Protein AF-A0A941VSY7-F1 (afdb_monomer)

Mean predicted aligned error: 10.33 Å

Radius of gyration: 14.91 Å; Cα contacts (8 Å, |Δi|>4): 91; chains: 1; bounding box: 30×31×38 Å

Foldseek 3Di:
DQVVCVVVVQFQAEEEEEAPPPCVDDPPPDPDDPCVSCCVVQVVVLVVVCVVDPPVVVVVCVVVRRYHYYYVVVVPPDDQPRYHYHYDCPDPDDPPD

Solvent-accessible surface area (backbone atoms only — not comparable to full-atom values): 6033 Å² total; per-residue (Å²): 110,67,68,58,36,40,76,68,66,74,26,72,27,38,36,42,26,34,71,67,72,77,64,84,73,66,70,68,88,67,87,68,55,75,64,67,68,45,45,73,74,46,44,64,58,54,51,56,46,45,75,78,37,58,60,70,58,50,54,57,30,40,76,68,62,32,37,42,81,49,48,46,78,77,50,66,94,57,88,74,73,56,49,45,75,45,74,56,77,80,76,86,69,74,82,82,125

Secondary structure (DSSP, 8-state):
-HHHHHHTTS-SEEEEE------SS------S-HHHHHHHHHHHHHHHHHHHS-HHHHHHHHHTTSEEE--GGGGTT---TTEEEEE----------

Nearest PDB structures (foldseek):
  3b85-assembly1_B  TM=8.317E-01  e=5.876E-09  Corynebacterium glutamicum ATCC 13032
  3b85-assembly1_A  TM=8.124E-01  e=2.229E-08  Corynebacterium glutamicum ATCC 13032

pLDDT: mean 70.79, std 13.17, range [41.88, 87.38]

Sequence (97 aa):
MAVAAFSKGQVSRIILTRPAVEAGETLGFLPGDLAEKVDPYLRPLYDALHDMMRFEKVSALMEKGAIEVAPIAFMRGRTLNDSFIILDEGRTRPPSR

Structure (mmCIF, N/CA/C/O backbone):
data_AF-A0A941VSY7-F1
#
_entry.id   AF-A0A941VSY7-F1
#
loop_
_atom_s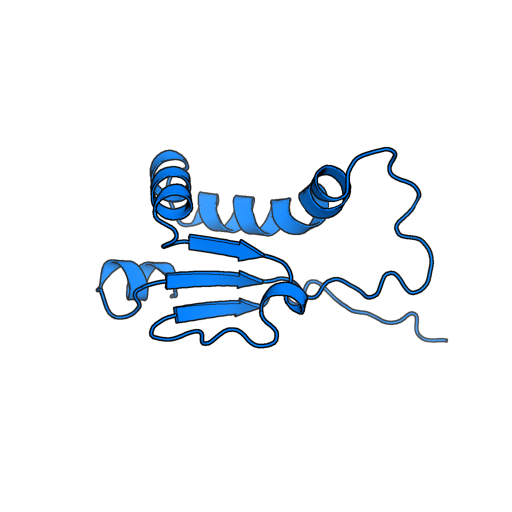ite.group_PDB
_atom_site.id
_atom_site.type_symbol
_atom_site.label_atom_id
_atom_site.label_alt_id
_atom_site.label_comp_id
_atom_site.label_asym_id
_atom_site.label_entity_id
_atom_site.label_seq_id
_atom_site.pdbx_PDB_ins_code
_atom_site.Cartn_x
_atom_site.Cartn_y
_atom_site.Cartn_z
_atom_site.occupancy
_atom_site.B_iso_or_equiv
_atom_site.auth_seq_id
_atom_site.auth_comp_id
_atom_site.auth_asym_id
_atom_site.auth_atom_id
_atom_site.pdbx_PDB_model_num
ATOM 1 N N . MET A 1 1 ? -11.848 -8.951 0.687 1.00 61.47 1 MET A N 1
ATOM 2 C CA . MET A 1 1 ? -11.515 -9.453 2.044 1.00 61.47 1 MET A CA 1
ATOM 3 C C . MET A 1 1 ? -10.603 -8.503 2.826 1.00 61.47 1 MET A C 1
ATOM 5 O O . MET A 1 1 ? -10.969 -8.168 3.943 1.00 61.47 1 MET A O 1
ATOM 9 N N . ALA A 1 2 ? -9.502 -7.996 2.259 1.00 66.62 2 ALA A N 1
ATOM 10 C CA . ALA A 1 2 ? -8.578 -7.073 2.944 1.00 66.62 2 ALA A CA 1
ATOM 11 C C . ALA A 1 2 ? -9.236 -5.785 3.488 1.00 66.62 2 ALA A C 1
ATOM 13 O O . ALA A 1 2 ? -9.122 -5.471 4.669 1.00 66.62 2 ALA A O 1
ATOM 14 N N . VAL A 1 3 ? -10.013 -5.086 2.654 1.00 68.12 3 VAL A N 1
ATOM 15 C CA . VAL A 1 3 ? -10.734 -3.857 3.044 1.00 68.12 3 VAL A CA 1
ATOM 16 C C . VAL A 1 3 ? -11.737 -4.109 4.175 1.00 68.12 3 VAL A C 1
ATOM 18 O O . VAL A 1 3 ? -11.913 -3.272 5.057 1.00 68.12 3 VAL A O 1
ATOM 21 N N . ALA A 1 4 ? -12.375 -5.282 4.189 1.00 71.50 4 ALA A N 1
ATOM 22 C CA . ALA A 1 4 ? -13.316 -5.652 5.241 1.00 71.50 4 ALA A CA 1
ATOM 23 C C . ALA A 1 4 ? -12.607 -5.922 6.578 1.00 71.50 4 ALA A C 1
ATOM 25 O O . ALA A 1 4 ? -13.117 -5.511 7.616 1.00 71.50 4 ALA A O 1
ATOM 26 N N . ALA A 1 5 ? -11.434 -6.566 6.561 1.00 70.44 5 ALA A N 1
ATOM 27 C CA . ALA A 1 5 ? -10.612 -6.776 7.754 1.00 70.44 5 ALA A CA 1
ATOM 28 C C . ALA A 1 5 ? -10.095 -5.443 8.323 1.00 70.44 5 ALA A C 1
ATOM 30 O O . ALA A 1 5 ? -10.180 -5.216 9.529 1.00 70.44 5 ALA A O 1
ATOM 31 N N . PHE A 1 6 ? -9.660 -4.526 7.453 1.00 72.62 6 PHE A N 1
ATOM 32 C CA . PHE A 1 6 ? -9.259 -3.171 7.842 1.00 72.62 6 PHE A CA 1
ATOM 33 C C . PHE A 1 6 ? -10.431 -2.385 8.440 1.00 72.62 6 PHE A C 1
ATOM 35 O O . PHE A 1 6 ? -10.325 -1.810 9.519 1.00 72.62 6 PHE A O 1
ATOM 42 N N . SER A 1 7 ? -11.603 -2.438 7.801 1.00 69.44 7 SER A N 1
ATOM 43 C CA . SER A 1 7 ? -12.804 -1.767 8.309 1.00 69.44 7 SER A CA 1
ATOM 44 C C . SER A 1 7 ? -13.333 -2.358 9.623 1.00 69.44 7 SER A C 1
ATOM 46 O O . SER A 1 7 ? -14.092 -1.682 10.312 1.00 69.44 7 SER A O 1
ATOM 48 N N . LYS A 1 8 ? -12.964 -3.600 9.963 1.00 76.94 8 LYS A N 1
ATOM 49 C CA . LYS A 1 8 ? -13.273 -4.262 11.242 1.00 76.94 8 LYS A CA 1
ATOM 50 C C . LYS A 1 8 ? -12.174 -4.075 12.300 1.00 76.94 8 LYS A C 1
ATOM 52 O O . LYS A 1 8 ? -12.309 -4.622 13.388 1.00 76.94 8 LYS A O 1
ATOM 57 N N . GLY A 1 9 ? -11.097 -3.347 11.986 1.00 74.75 9 GLY A N 1
ATOM 58 C CA . GLY A 1 9 ? -9.960 -3.132 12.889 1.00 74.75 9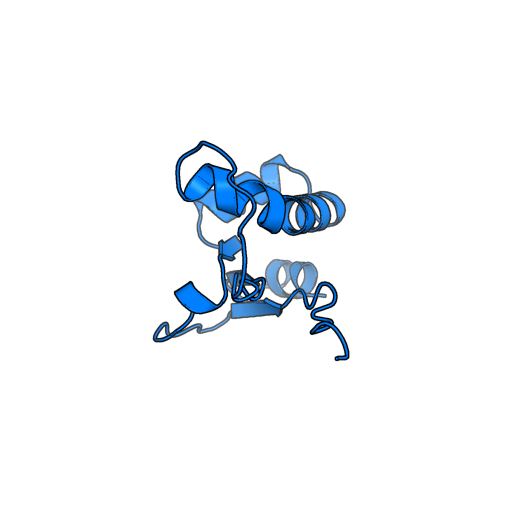 GLY A CA 1
ATOM 59 C C . GLY A 1 9 ? -9.106 -4.379 13.139 1.00 74.75 9 GLY A C 1
ATOM 60 O O . GLY A 1 9 ? -8.336 -4.407 14.088 1.00 74.75 9 GLY A O 1
ATOM 61 N N . GLN A 1 10 ? -9.248 -5.420 12.314 1.00 74.62 10 GLN A N 1
ATOM 62 C CA . GLN A 1 10 ? -8.473 -6.661 12.440 1.00 74.62 10 GLN A CA 1
ATOM 63 C C . GLN A 1 10 ? -7.058 -6.527 11.868 1.00 74.62 10 GLN A C 1
ATOM 65 O O . GLN A 1 10 ? -6.188 -7.327 12.190 1.00 74.62 10 GLN A O 1
ATOM 70 N N . VAL A 1 11 ? -6.844 -5.536 10.999 1.00 77.38 11 VAL A N 1
ATOM 71 C CA . VAL A 1 11 ? -5.540 -5.173 10.442 1.00 77.38 11 VAL A CA 1
ATOM 72 C C . VAL A 1 11 ? -5.402 -3.656 10.448 1.00 77.38 11 VAL A C 1
ATOM 74 O O . VAL A 1 11 ? -6.356 -2.935 10.153 1.00 77.38 11 VAL A O 1
ATOM 77 N N . SER A 1 12 ? -4.205 -3.187 10.774 1.00 81.44 12 SER A N 1
ATOM 78 C CA . SER A 1 12 ? -3.848 -1.773 10.915 1.00 81.44 12 SER A CA 1
ATOM 79 C C . SER A 1 12 ? -3.351 -1.169 9.602 1.00 81.44 12 SER A C 1
ATOM 81 O O . SER A 1 12 ? -3.405 0.047 9.419 1.00 81.44 12 SER A O 1
ATOM 83 N N . ARG A 1 13 ? -2.862 -2.009 8.678 1.00 84.56 13 ARG A N 1
ATOM 84 C CA . ARG A 1 13 ? -2.311 -1.578 7.388 1.00 84.56 13 ARG A CA 1
ATOM 85 C C . ARG A 1 13 ? -2.685 -2.542 6.263 1.00 84.56 13 ARG A C 1
ATOM 87 O O . ARG A 1 13 ? -2.753 -3.748 6.473 1.00 84.56 13 ARG A O 1
ATOM 94 N N . ILE A 1 14 ? -2.884 -2.023 5.060 1.00 86.50 14 ILE A N 1
ATOM 95 C CA . ILE A 1 14 ? -2.961 -2.792 3.817 1.00 86.50 14 ILE A CA 1
ATOM 96 C C . ILE A 1 14 ? -1.751 -2.407 2.971 1.00 86.50 14 ILE A C 1
ATOM 98 O O . ILE A 1 14 ? -1.498 -1.227 2.751 1.00 86.50 14 ILE A O 1
ATOM 102 N N . ILE A 1 15 ? -1.001 -3.397 2.502 1.00 86.12 15 ILE A N 1
ATOM 103 C CA . ILE A 1 15 ? 0.160 -3.193 1.639 1.00 86.12 15 ILE A CA 1
ATOM 104 C C . ILE A 1 15 ? -0.121 -3.894 0.322 1.00 86.12 15 ILE A C 1
ATOM 106 O O . ILE A 1 15 ? -0.266 -5.111 0.279 1.00 86.12 15 ILE A O 1
ATOM 110 N N . LEU A 1 16 ? -0.196 -3.130 -0.754 1.00 85.00 16 LEU A N 1
ATOM 111 C CA . LEU A 1 16 ? -0.280 -3.652 -2.106 1.00 85.00 16 LEU A CA 1
ATOM 112 C C . LEU A 1 16 ? 1.114 -3.659 -2.690 1.00 85.00 16 LEU A C 1
ATOM 114 O O . LEU A 1 16 ? 1.779 -2.626 -2.788 1.00 85.00 16 LEU A O 1
ATOM 118 N N . THR A 1 17 ? 1.557 -4.847 -3.061 1.00 81.31 17 THR A N 1
ATOM 119 C CA . THR A 1 17 ? 2.871 -5.026 -3.629 1.00 81.31 17 THR A CA 1
ATOM 120 C C . THR A 1 17 ? 2.793 -5.807 -4.917 1.00 81.31 17 THR A C 1
ATOM 122 O O . THR A 1 17 ? 2.040 -6.768 -5.064 1.00 81.31 17 THR A O 1
ATOM 125 N N . ARG A 1 18 ? 3.590 -5.364 -5.879 1.00 76.69 18 ARG A N 1
ATOM 126 C CA . ARG A 1 18 ? 3.807 -6.075 -7.124 1.00 76.69 18 ARG A CA 1
ATOM 127 C C . ARG A 1 18 ? 5.272 -6.478 -7.155 1.00 76.69 18 ARG A C 1
ATOM 129 O O . ARG A 1 18 ? 6.125 -5.647 -6.804 1.00 76.69 18 ARG A O 1
ATOM 136 N N . PRO A 1 19 ? 5.600 -7.725 -7.529 1.00 68.06 19 PRO A N 1
ATOM 137 C CA . PRO A 1 19 ? 6.975 -8.039 -7.839 1.00 68.06 19 PRO A CA 1
ATOM 138 C C . PRO A 1 19 ? 7.382 -7.110 -8.977 1.00 68.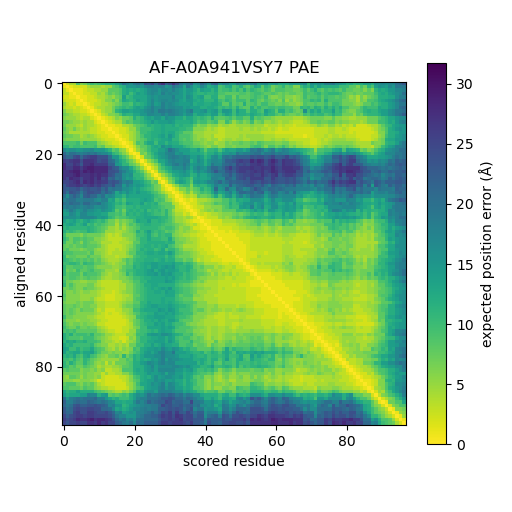06 19 PRO A C 1
ATOM 140 O O . PRO A 1 19 ? 6.739 -7.080 -10.028 1.00 68.06 19 PRO A O 1
ATOM 143 N N . ALA A 1 20 ? 8.417 -6.302 -8.745 1.00 61.09 20 ALA A N 1
ATOM 144 C CA . ALA A 1 20 ? 9.101 -5.682 -9.860 1.00 61.09 20 ALA A CA 1
ATOM 145 C C . ALA A 1 20 ? 9.582 -6.859 -10.704 1.00 61.09 20 ALA A C 1
ATOM 147 O O . ALA A 1 20 ? 10.370 -7.673 -10.223 1.00 61.09 20 ALA A O 1
ATOM 148 N N . VAL A 1 21 ? 9.027 -7.008 -11.908 1.00 56.91 21 VAL A N 1
ATOM 149 C CA . VAL A 1 21 ? 9.627 -7.887 -12.904 1.00 56.91 21 VAL A CA 1
ATOM 150 C C . VAL A 1 21 ? 11.071 -7.420 -12.960 1.00 56.91 21 VAL A C 1
ATOM 152 O O . VAL A 1 21 ? 11.309 -6.229 -13.183 1.00 56.91 21 VAL A O 1
ATOM 155 N N . GLU A 1 22 ? 12.015 -8.306 -12.635 1.00 49.72 22 GLU A N 1
ATOM 156 C CA . GLU A 1 22 ? 13.413 -8.064 -12.952 1.00 49.72 22 GLU A CA 1
ATOM 157 C C . GLU A 1 22 ? 13.385 -7.685 -14.425 1.00 49.72 22 GLU A C 1
ATOM 159 O O . GLU A 1 22 ? 13.039 -8.505 -15.277 1.00 49.72 22 GLU A O 1
ATOM 164 N N . ALA A 1 23 ? 13.604 -6.405 -14.712 1.00 47.09 23 ALA A N 1
ATOM 165 C CA . ALA A 1 23 ? 13.769 -5.902 -16.055 1.00 47.09 23 ALA A CA 1
ATOM 166 C C . ALA A 1 23 ? 15.114 -6.449 -16.538 1.00 47.09 23 ALA A C 1
ATOM 168 O O . ALA A 1 23 ? 16.084 -5.715 -16.682 1.00 47.09 23 ALA A O 1
ATOM 169 N N . GLY A 1 24 ? 15.179 -7.773 -16.689 1.00 47.34 24 GLY A N 1
ATOM 170 C CA . GLY A 1 24 ? 16.339 -8.521 -17.121 1.00 47.34 24 GLY A CA 1
ATOM 171 C C . GLY A 1 24 ? 16.704 -8.175 -18.551 1.00 47.34 24 GLY A C 1
ATOM 172 O O . GLY A 1 24 ? 17.829 -8.420 -18.939 1.00 47.34 24 GLY A O 1
ATOM 173 N N . GLU A 1 25 ? 15.813 -7.534 -19.304 1.00 46.03 25 GLU A N 1
ATOM 174 C CA . GLU A 1 25 ? 16.117 -6.959 -20.602 1.00 46.03 25 GLU A CA 1
ATOM 175 C C . GLU A 1 25 ? 15.060 -5.901 -20.914 1.00 46.03 25 GLU A C 1
ATOM 177 O O . GLU A 1 25 ? 13.922 -6.201 -21.263 1.00 46.03 25 GLU A O 1
ATOM 182 N N . THR A 1 26 ? 15.449 -4.632 -20.815 1.00 46.03 26 THR A N 1
ATOM 183 C CA . THR A 1 26 ? 14.656 -3.493 -21.296 1.00 46.03 26 THR A CA 1
ATOM 184 C C . THR A 1 26 ? 13.347 -3.277 -20.524 1.00 46.03 26 THR A C 1
ATOM 186 O O . THR A 1 26 ? 12.244 -3.545 -20.997 1.00 46.03 26 THR A O 1
ATOM 189 N N . LEU A 1 27 ? 13.450 -2.608 -19.370 1.00 50.88 27 LEU A N 1
ATOM 190 C CA . LEU A 1 27 ? 12.485 -1.549 -19.058 1.00 50.88 27 LEU A CA 1
ATOM 191 C C . LEU A 1 27 ? 12.571 -0.611 -20.270 1.00 50.88 27 LEU A C 1
ATOM 193 O O . LEU A 1 27 ? 13.501 0.191 -20.357 1.00 50.88 27 LEU A O 1
ATOM 197 N N . GLY A 1 28 ? 11.733 -0.859 -21.285 1.00 52.31 28 GLY A N 1
ATOM 198 C CA . GLY A 1 28 ? 11.718 -0.117 -22.541 1.00 52.31 28 GLY A CA 1
ATOM 199 C C . GLY A 1 28 ? 11.833 1.352 -22.196 1.00 52.31 28 GLY A C 1
ATOM 200 O O . GLY A 1 28 ? 11.092 1.798 -21.325 1.00 52.31 28 GLY A O 1
ATOM 201 N N . PHE A 1 29 ? 12.840 2.019 -22.765 1.00 50.38 29 PHE A N 1
ATOM 202 C CA . PHE A 1 29 ? 13.290 3.370 -22.439 1.00 50.38 29 PHE A CA 1
ATOM 203 C C . PHE A 1 29 ? 12.112 4.349 -22.341 1.00 50.38 29 PHE A C 1
ATOM 205 O O . PHE A 1 29 ? 11.804 5.061 -23.290 1.00 50.38 29 PHE A O 1
ATOM 212 N N . LEU A 1 30 ? 11.442 4.386 -21.192 1.00 48.50 30 LEU A N 1
ATOM 213 C CA . LEU A 1 30 ? 10.4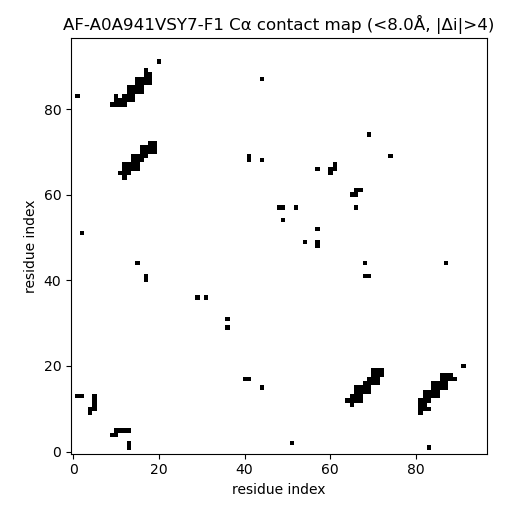92 5.427 -20.858 1.00 48.50 30 LEU A CA 1
ATOM 214 C C . LEU A 1 30 ? 11.357 6.581 -20.348 1.00 48.50 30 LEU A C 1
ATOM 216 O O . LEU A 1 30 ? 12.049 6.408 -19.335 1.00 48.50 30 LEU A O 1
ATOM 220 N N . PRO A 1 31 ? 11.437 7.706 -21.079 1.00 47.84 31 PRO A N 1
ATOM 221 C CA . PRO A 1 31 ? 12.119 8.887 -20.575 1.00 47.84 31 PRO A CA 1
ATOM 222 C C . PRO A 1 31 ? 11.353 9.358 -19.339 1.00 47.84 31 PRO A C 1
ATOM 224 O O . PRO A 1 31 ? 10.135 9.490 -19.395 1.00 47.84 31 PRO A O 1
ATOM 227 N N . GLY A 1 32 ? 12.050 9.540 -18.221 1.00 59.53 32 GLY A N 1
ATOM 228 C CA . GLY A 1 32 ? 11.408 9.949 -16.978 1.00 59.53 32 GLY A CA 1
ATOM 229 C C . GLY A 1 32 ? 12.106 9.451 -15.723 1.00 59.53 32 GLY A C 1
ATOM 230 O O . GLY A 1 32 ? 12.976 8.567 -15.772 1.00 59.53 32 GLY A O 1
ATOM 231 N N . ASP A 1 33 ? 11.713 10.043 -14.601 1.00 62.47 33 ASP A N 1
ATOM 232 C CA . ASP A 1 33 ? 12.224 9.705 -13.277 1.00 62.47 33 ASP A CA 1
ATOM 233 C C . ASP A 1 33 ? 11.781 8.294 -12.856 1.00 62.47 33 ASP A C 1
ATOM 235 O O . ASP A 1 33 ? 10.836 7.715 -13.399 1.00 62.47 33 ASP A O 1
ATOM 239 N N . LEU A 1 34 ? 12.461 7.702 -11.869 1.00 57.47 34 LEU A N 1
ATOM 240 C CA . LEU A 1 34 ? 12.135 6.352 -11.382 1.00 57.47 34 LEU A CA 1
ATOM 241 C C . LEU A 1 34 ? 10.647 6.216 -10.995 1.00 57.47 34 LEU A C 1
ATOM 243 O O . LEU A 1 34 ? 10.053 5.164 -11.216 1.00 57.47 34 LEU A O 1
ATOM 247 N N . ALA A 1 35 ? 10.039 7.289 -10.483 1.00 58.12 35 ALA A N 1
ATOM 248 C CA . ALA A 1 35 ? 8.615 7.352 -10.163 1.00 58.12 35 ALA A CA 1
ATOM 249 C C . ALA A 1 35 ? 7.720 7.190 -11.407 1.00 58.12 35 ALA A C 1
ATOM 251 O O . ALA A 1 35 ? 6.827 6.348 -11.400 1.00 58.12 35 ALA A O 1
ATOM 252 N N . GLU A 1 36 ? 8.008 7.903 -12.500 1.00 59.62 36 GLU A N 1
ATOM 253 C CA . GLU A 1 36 ? 7.242 7.839 -13.758 1.00 59.62 36 GLU A CA 1
ATOM 254 C C . GLU A 1 36 ? 7.360 6.475 -14.447 1.00 59.62 36 GLU A C 1
ATOM 256 O O . GLU A 1 36 ? 6.459 6.043 -15.164 1.00 59.62 36 GLU A O 1
ATOM 261 N N . LYS A 1 37 ? 8.462 5.758 -14.204 1.00 63.16 37 LYS A N 1
ATOM 262 C CA . LYS A 1 37 ? 8.655 4.384 -14.688 1.00 63.16 37 LYS A CA 1
ATOM 263 C C . LYS A 1 37 ? 7.876 3.356 -13.883 1.00 63.16 37 LYS A C 1
ATOM 265 O O . LYS A 1 37 ? 7.500 2.324 -14.430 1.00 63.16 37 LYS A O 1
ATOM 270 N N . VAL A 1 38 ? 7.671 3.607 -12.595 1.00 61.72 38 VAL A N 1
ATOM 271 C CA . VAL A 1 38 ? 6.977 2.693 -11.679 1.00 61.72 38 VAL A CA 1
ATOM 272 C C . VAL A 1 38 ? 5.460 2.910 -11.736 1.00 61.72 38 VAL A C 1
ATOM 274 O O . VAL A 1 38 ? 4.702 1.946 -11.621 1.00 61.72 38 VAL A O 1
ATOM 277 N N . ASP A 1 39 ? 5.017 4.133 -12.022 1.00 66.75 39 ASP A N 1
ATOM 278 C CA . ASP A 1 39 ? 3.608 4.540 -12.085 1.00 66.75 39 ASP A CA 1
ATOM 279 C C . ASP A 1 39 ? 2.710 3.639 -12.966 1.00 66.75 39 ASP A C 1
ATOM 281 O O . ASP A 1 39 ? 1.658 3.194 -12.494 1.00 66.75 39 ASP A O 1
ATOM 285 N N . PRO A 1 40 ? 3.110 3.245 -14.197 1.00 69.44 40 PRO A N 1
ATOM 286 C CA . PRO A 1 40 ? 2.312 2.358 -15.046 1.00 69.44 40 PRO A CA 1
ATOM 287 C C . PRO A 1 40 ? 2.088 0.968 -14.437 1.00 69.44 40 PRO A C 1
ATOM 289 O O . PRO A 1 40 ? 1.060 0.340 -14.688 1.00 69.44 40 PRO A O 1
ATOM 292 N N . TYR A 1 41 ? 3.033 0.478 -13.630 1.00 68.06 41 TYR A N 1
ATOM 293 C CA . TYR A 1 41 ? 2.948 -0.840 -12.993 1.00 68.06 41 TYR A CA 1
ATOM 294 C C . TYR A 1 41 ? 2.070 -0.833 -11.746 1.00 68.06 41 TYR A C 1
ATOM 296 O O . TYR A 1 41 ? 1.486 -1.869 -11.410 1.00 68.06 41 TYR A O 1
ATOM 304 N N . LEU A 1 42 ? 1.983 0.317 -11.072 1.00 71.69 42 LEU A N 1
ATOM 305 C CA . LEU A 1 42 ? 1.157 0.514 -9.884 1.00 71.69 42 LEU A CA 1
ATOM 306 C C . LEU A 1 42 ? -0.281 0.911 -10.232 1.00 71.69 42 LEU A C 1
ATOM 308 O O . LEU A 1 42 ? -1.181 0.658 -9.437 1.00 71.69 42 LEU A O 1
ATOM 312 N N . ARG A 1 43 ? -0.523 1.474 -11.422 1.00 76.44 43 ARG A N 1
ATOM 313 C CA . ARG A 1 43 ? -1.851 1.925 -11.868 1.00 76.44 43 ARG A CA 1
ATOM 314 C C . ARG A 1 43 ? -2.970 0.882 -11.701 1.00 76.44 43 ARG A C 1
ATOM 316 O O . ARG A 1 43 ? -3.975 1.232 -11.092 1.00 76.44 43 ARG A O 1
ATOM 323 N N . PRO A 1 44 ? -2.791 -0.401 -12.081 1.00 77.31 44 PRO A N 1
ATOM 324 C CA . PRO A 1 44 ? -3.819 -1.423 -11.859 1.00 77.31 44 PRO A CA 1
ATOM 325 C C . PRO A 1 44 ? -4.137 -1.674 -10.377 1.00 77.31 44 PRO A C 1
ATOM 327 O O . PRO A 1 44 ? -5.262 -2.034 -10.042 1.00 77.31 44 PRO A O 1
ATOM 330 N N . LEU A 1 45 ? -3.167 -1.473 -9.476 1.00 78.50 45 LEU A N 1
ATOM 331 C CA . LEU A 1 45 ? -3.386 -1.599 -8.032 1.00 78.50 45 LEU A CA 1
ATOM 332 C C . LEU A 1 45 ? -4.226 -0.436 -7.502 1.00 78.50 45 LEU A C 1
ATOM 334 O O . LEU A 1 45 ? -5.122 -0.652 -6.687 1.00 78.50 45 LEU A O 1
ATOM 338 N N . TYR A 1 46 ? -3.951 0.784 -7.973 1.00 78.62 46 TYR A N 1
ATOM 339 C CA . TYR A 1 46 ? -4.762 1.959 -7.654 1.00 78.62 46 TYR A CA 1
ATOM 340 C C . TYR A 1 46 ? -6.190 1.810 -8.180 1.00 78.62 46 TYR A C 1
ATOM 342 O O . TYR A 1 46 ? -7.136 2.082 -7.446 1.00 78.62 46 TYR A O 1
ATOM 350 N N . ASP A 1 47 ? -6.356 1.308 -9.403 1.00 80.19 47 ASP A N 1
ATOM 351 C CA . ASP A 1 47 ? -7.677 1.064 -9.986 1.00 80.19 47 ASP A CA 1
ATOM 352 C C . ASP A 1 47 ? -8.456 0.016 -9.172 1.00 80.19 47 ASP A C 1
ATOM 354 O O . ASP A 1 47 ? -9.591 0.264 -8.768 1.00 80.19 47 ASP A O 1
ATOM 358 N N . ALA A 1 48 ? -7.821 -1.101 -8.799 1.00 80.38 48 ALA A N 1
ATOM 359 C CA . ALA A 1 48 ? -8.443 -2.119 -7.948 1.00 80.38 48 ALA A CA 1
ATOM 360 C C . ALA A 1 48 ? -8.815 -1.593 -6.548 1.00 80.38 48 ALA A C 1
ATOM 362 O O . ALA A 1 48 ? -9.829 -1.996 -5.971 1.00 80.38 48 ALA A O 1
ATOM 363 N N . LEU A 1 49 ? -8.013 -0.684 -5.983 1.00 79.94 49 LEU A N 1
ATOM 364 C CA . LEU A 1 49 ? -8.350 0.008 -4.738 1.00 79.94 49 LEU A CA 1
ATOM 365 C C . LEU A 1 49 ? -9.575 0.908 -4.904 1.00 79.94 49 LEU A C 1
ATOM 367 O O . LEU A 1 49 ? -10.446 0.905 -4.032 1.00 79.94 49 LEU A O 1
ATOM 371 N N . HIS A 1 50 ? -9.645 1.657 -6.004 1.00 82.25 50 HIS A N 1
ATOM 372 C CA . HIS A 1 50 ? -10.756 2.558 -6.303 1.00 82.25 50 HIS A CA 1
ATOM 373 C C . HIS A 1 50 ? -12.067 1.813 -6.600 1.00 82.25 50 HIS A C 1
ATOM 375 O O . HIS A 1 50 ? -13.140 2.313 -6.261 1.00 82.25 50 HIS A O 1
ATOM 381 N N . ASP A 1 51 ? -11.995 0.590 -7.130 1.00 83.06 51 ASP A N 1
ATOM 382 C CA . ASP A 1 51 ? -13.161 -0.287 -7.289 1.00 83.06 51 ASP A CA 1
ATOM 383 C C . ASP A 1 51 ? -13.718 -0.769 -5.940 1.00 83.06 51 ASP A C 1
ATOM 385 O O . ASP A 1 51 ? -14.926 -0.947 -5.771 1.00 83.06 51 ASP A O 1
ATOM 389 N N . MET A 1 52 ? -12.846 -0.978 -4.948 1.00 78.38 52 MET A N 1
ATOM 390 C CA . MET A 1 52 ? -13.249 -1.450 -3.618 1.00 78.38 52 MET A CA 1
ATOM 391 C C . MET A 1 52 ? -13.604 -0.314 -2.648 1.00 78.38 52 MET A C 1
ATOM 393 O O . MET A 1 52 ? -14.305 -0.543 -1.657 1.00 78.38 52 MET A O 1
ATOM 397 N N . MET A 1 53 ? -13.092 0.897 -2.876 1.00 82.50 53 MET A N 1
ATOM 398 C CA . MET A 1 53 ? -13.205 2.042 -1.974 1.00 82.50 53 MET A CA 1
ATOM 399 C C . MET A 1 53 ? -13.246 3.353 -2.762 1.00 82.50 53 MET A C 1
ATOM 401 O O . MET A 1 53 ? -12.495 3.540 -3.705 1.00 82.50 53 MET A O 1
ATOM 405 N N . ARG A 1 54 ? -14.056 4.325 -2.321 1.00 84.75 54 ARG A N 1
ATOM 406 C CA . ARG A 1 54 ? -14.080 5.658 -2.951 1.00 84.75 54 ARG A CA 1
ATOM 407 C C . ARG A 1 54 ? -12.693 6.308 -2.942 1.00 84.75 54 ARG A C 1
ATOM 409 O O . ARG A 1 54 ? -12.005 6.251 -1.922 1.00 84.75 54 ARG A O 1
ATOM 416 N N . PHE A 1 55 ? -12.360 6.996 -4.034 1.00 81.19 55 PHE A N 1
ATOM 417 C CA . PHE A 1 55 ? -11.092 7.704 -4.243 1.00 81.19 55 PHE A CA 1
ATOM 418 C C . PHE A 1 55 ? -10.657 8.541 -3.030 1.00 81.19 55 PHE A C 1
ATOM 420 O O . PHE A 1 55 ? -9.559 8.365 -2.515 1.00 81.19 55 PHE A O 1
ATOM 427 N N . GLU A 1 56 ? -11.551 9.377 -2.493 1.00 84.94 56 GLU A N 1
ATOM 428 C CA . GLU A 1 56 ? -11.248 10.257 -1.352 1.00 84.94 56 GLU A CA 1
ATOM 429 C C . GLU A 1 56 ? -10.813 9.468 -0.110 1.00 84.94 56 GLU A C 1
ATOM 431 O O . GLU A 1 56 ? -9.925 9.879 0.636 1.00 84.94 56 GLU A O 1
ATOM 436 N N . LYS A 1 57 ? -11.426 8.298 0.105 1.00 84.94 57 LYS A N 1
ATOM 437 C CA . LYS A 1 57 ? -11.113 7.424 1.234 1.00 84.94 57 LYS A CA 1
ATOM 438 C C . LYS A 1 57 ? -9.774 6.724 1.030 1.00 84.94 57 LYS A C 1
ATOM 440 O O . LYS A 1 57 ? -9.040 6.570 1.998 1.00 84.94 57 LYS A O 1
ATOM 445 N N . VAL A 1 58 ? -9.460 6.306 -0.196 1.00 83.88 58 VAL A N 1
ATOM 446 C CA . VAL A 1 58 ? -8.161 5.702 -0.524 1.00 83.88 58 VAL A CA 1
ATOM 447 C C . VAL A 1 58 ? -7.050 6.724 -0.320 1.00 83.88 58 VAL A C 1
ATOM 449 O O . VAL A 1 58 ? -6.137 6.448 0.452 1.00 83.88 58 VAL A O 1
ATOM 452 N N . SER A 1 59 ? -7.173 7.926 -0.885 1.00 83.44 59 SER A N 1
ATOM 453 C CA . SER A 1 59 ? -6.192 9.004 -0.709 1.00 83.44 59 SER A CA 1
ATOM 454 C C . SER A 1 59 ? -5.967 9.346 0.766 1.00 83.44 59 SER A C 1
ATOM 456 O O . SER A 1 59 ? -4.829 9.345 1.226 1.00 83.44 59 SER A O 1
ATOM 458 N N . ALA A 1 60 ? -7.038 9.503 1.553 1.00 86.19 60 ALA A N 1
ATOM 459 C CA . ALA A 1 60 ? -6.922 9.766 2.989 1.00 86.19 60 ALA A CA 1
ATOM 460 C C . ALA A 1 60 ? -6.249 8.621 3.772 1.00 86.19 60 ALA A C 1
ATOM 462 O O . ALA A 1 60 ? -5.610 8.853 4.798 1.00 86.19 60 ALA A O 1
ATOM 463 N N . LEU A 1 61 ? -6.410 7.369 3.335 1.00 84.75 61 LEU A N 1
ATOM 464 C CA . LEU A 1 61 ? -5.760 6.213 3.958 1.00 84.75 61 LEU A CA 1
ATOM 465 C C . LEU A 1 61 ? -4.305 6.048 3.516 1.00 84.75 61 LEU A C 1
ATOM 467 O O . LEU A 1 61 ? -3.493 5.577 4.313 1.00 84.75 61 LEU A O 1
ATOM 471 N N . MET A 1 62 ? -3.973 6.457 2.294 1.00 84.12 62 MET A N 1
ATOM 472 C CA . MET A 1 62 ? -2.595 6.509 1.812 1.00 84.12 62 MET A CA 1
ATOM 473 C C . MET A 1 62 ? -1.796 7.593 2.532 1.00 84.12 62 MET A C 1
ATOM 475 O O . MET A 1 62 ? -0.717 7.307 3.041 1.00 84.12 62 MET A O 1
ATOM 479 N N . GLU A 1 63 ? -2.361 8.793 2.697 1.00 83.94 63 GLU A N 1
ATOM 480 C CA . GLU A 1 63 ? -1.739 9.874 3.478 1.00 83.94 63 GLU A CA 1
ATOM 481 C C . GLU A 1 63 ? -1.497 9.476 4.940 1.00 83.94 63 GLU A C 1
ATOM 483 O O . GLU A 1 63 ? -0.479 9.826 5.532 1.00 83.94 63 GLU A O 1
ATOM 488 N N . LYS A 1 64 ? -2.409 8.690 5.526 1.00 84.75 64 LYS A N 1
ATOM 489 C CA . LYS A 1 64 ? -2.265 8.150 6.888 1.00 84.75 64 LYS A CA 1
ATOM 490 C C . LYS A 1 64 ? -1.291 6.968 6.989 1.00 84.75 64 LYS A C 1
ATOM 492 O O . LYS A 1 64 ? -1.061 6.484 8.096 1.00 84.75 64 LYS A O 1
ATOM 497 N N . GLY A 1 65 ? -0.762 6.456 5.874 1.00 82.69 65 GLY A N 1
ATOM 498 C CA . GLY A 1 65 ? 0.093 5.262 5.844 1.00 82.69 65 GLY A CA 1
ATOM 499 C C . GLY A 1 65 ? -0.630 3.959 6.218 1.00 82.69 65 GLY A C 1
ATOM 500 O O . GLY A 1 65 ? 0.009 2.971 6.600 1.00 82.69 65 GLY A O 1
ATOM 501 N N . ALA A 1 66 ? -1.965 3.966 6.147 1.00 85.81 66 ALA A N 1
ATOM 502 C CA . ALA A 1 66 ? -2.813 2.799 6.361 1.00 85.81 66 ALA A CA 1
ATOM 503 C C . ALA A 1 66 ? -2.940 1.953 5.087 1.00 85.81 66 ALA A C 1
ATOM 505 O O . ALA A 1 66 ? -3.087 0.738 5.182 1.00 85.81 66 ALA A O 1
ATOM 506 N N . ILE A 1 67 ? -2.856 2.572 3.908 1.00 87.38 67 ILE A N 1
ATOM 507 C CA . ILE A 1 67 ? -2.696 1.881 2.625 1.00 87.38 67 ILE A CA 1
ATOM 508 C C . ILE A 1 67 ? -1.335 2.268 2.057 1.00 87.38 67 ILE A C 1
ATOM 510 O O . ILE A 1 67 ? -1.026 3.449 1.948 1.00 87.38 67 ILE A O 1
ATOM 514 N N . GLU A 1 68 ? -0.528 1.279 1.694 1.00 85.25 68 GLU A N 1
ATOM 515 C CA . GLU A 1 68 ? 0.774 1.493 1.071 1.00 85.25 68 GLU A CA 1
ATOM 516 C C . GLU A 1 68 ? 0.844 0.721 -0.246 1.00 85.25 68 GLU A C 1
ATOM 518 O O . GLU A 1 68 ? 0.529 -0.468 -0.286 1.00 85.25 68 GLU A O 1
ATOM 523 N N . VAL A 1 69 ? 1.260 1.389 -1.321 1.00 82.81 69 VAL A N 1
ATOM 524 C CA . VAL A 1 69 ? 1.478 0.767 -2.630 1.00 82.81 69 VAL A CA 1
ATOM 525 C C . VAL A 1 69 ? 2.966 0.857 -2.937 1.00 82.81 69 VAL A C 1
ATOM 527 O O . VAL A 1 69 ? 3.488 1.949 -3.146 1.00 82.81 69 VAL A O 1
ATOM 530 N N . ALA A 1 70 ? 3.668 -0.275 -2.925 1.00 79.69 70 ALA A N 1
ATOM 531 C CA . ALA A 1 70 ? 5.113 -0.279 -3.129 1.00 79.69 70 ALA A CA 1
ATOM 532 C C . ALA A 1 70 ? 5.638 -1.609 -3.702 1.00 79.69 70 ALA A C 1
ATOM 534 O O . ALA A 1 70 ? 5.077 -2.675 -3.428 1.00 79.69 70 ALA A O 1
ATOM 535 N N . PRO A 1 71 ? 6.740 -1.591 -4.475 1.00 75.50 71 PRO A N 1
ATOM 536 C CA . PRO A 1 71 ? 7.337 -2.807 -5.025 1.00 75.50 71 PRO A CA 1
ATOM 537 C C . PRO A 1 71 ? 7.830 -3.765 -3.934 1.00 75.50 71 PRO A C 1
ATOM 539 O O . PRO A 1 71 ? 8.280 -3.323 -2.875 1.00 75.50 71 PRO A O 1
ATOM 542 N N . ILE A 1 72 ? 7.849 -5.074 -4.212 1.00 76.75 72 ILE A N 1
ATOM 543 C CA . ILE A 1 72 ? 8.264 -6.082 -3.213 1.00 76.75 72 ILE A CA 1
ATOM 544 C C . ILE A 1 72 ? 9.708 -5.870 -2.727 1.00 76.75 72 ILE A C 1
ATOM 546 O O . ILE A 1 72 ? 10.038 -6.160 -1.579 1.00 76.75 72 ILE A O 1
ATOM 550 N N . ALA A 1 73 ? 10.561 -5.283 -3.574 1.00 73.88 73 ALA A N 1
ATOM 551 C CA . ALA A 1 73 ? 11.935 -4.928 -3.232 1.00 73.88 73 ALA A CA 1
ATOM 552 C C . ALA A 1 73 ? 12.020 -3.952 -2.042 1.00 73.88 73 ALA A C 1
ATOM 554 O O . ALA A 1 73 ? 12.937 -4.062 -1.232 1.00 73.88 73 ALA A O 1
ATOM 555 N N . PHE A 1 74 ? 11.038 -3.056 -1.891 1.00 72.94 74 PHE A N 1
ATOM 556 C CA . PHE A 1 74 ? 10.960 -2.094 -0.785 1.00 72.94 74 PHE A CA 1
ATOM 557 C C . PHE A 1 74 ? 10.451 -2.722 0.517 1.00 72.94 74 PHE A C 1
ATOM 559 O O . PHE A 1 74 ? 10.545 -2.105 1.577 1.00 72.94 74 PHE A O 1
ATOM 566 N N . MET A 1 75 ? 9.918 -3.944 0.458 1.00 75.62 75 MET A N 1
ATOM 567 C CA . MET A 1 75 ? 9.436 -4.677 1.631 1.00 75.62 75 MET A CA 1
ATOM 568 C C . MET A 1 75 ? 10.546 -5.48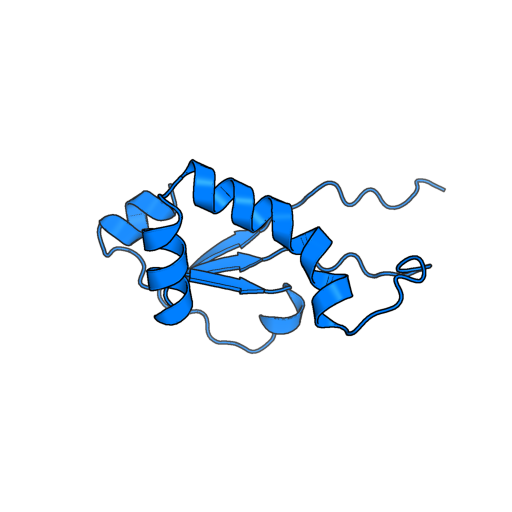5 2.309 1.00 75.62 75 MET A C 1
ATOM 570 O O . MET A 1 75 ? 10.412 -5.873 3.471 1.00 75.62 75 MET A O 1
ATOM 574 N N . ARG A 1 76 ? 11.672 -5.718 1.621 1.00 75.12 76 ARG A N 1
ATOM 575 C CA . ARG A 1 76 ? 12.799 -6.485 2.160 1.00 75.12 76 ARG A CA 1
ATOM 576 C C . ARG A 1 76 ? 13.392 -5.780 3.387 1.00 75.12 76 ARG A C 1
ATOM 578 O O . ARG A 1 76 ? 13.845 -4.646 3.299 1.00 75.12 76 ARG A O 1
ATOM 585 N N . GLY A 1 77 ? 13.419 -6.475 4.525 1.00 76.88 77 GLY A N 1
ATOM 586 C CA . GLY A 1 77 ? 13.984 -5.959 5.779 1.00 76.88 77 GLY A CA 1
ATOM 587 C C . GLY A 1 77 ? 13.037 -5.081 6.606 1.00 76.88 77 GLY A C 1
ATOM 588 O O . GLY A 1 77 ? 13.452 -4.574 7.645 1.00 76.88 77 GLY A O 1
ATOM 589 N N . ARG A 1 78 ? 11.774 -4.912 6.190 1.00 81.69 78 ARG A N 1
ATOM 590 C CA . ARG A 1 78 ? 10.754 -4.207 6.979 1.00 81.69 78 ARG A CA 1
ATOM 591 C C . ARG A 1 78 ? 9.973 -5.182 7.856 1.00 81.69 78 ARG A C 1
ATOM 593 O O . ARG A 1 78 ? 9.587 -6.259 7.409 1.00 81.69 78 ARG A O 1
ATOM 600 N N . THR A 1 79 ? 9.680 -4.772 9.088 1.00 75.56 79 THR A N 1
ATOM 601 C CA . THR A 1 79 ? 8.749 -5.490 9.966 1.00 75.56 79 THR A CA 1
ATOM 602 C C . THR A 1 79 ? 7.324 -5.048 9.649 1.00 75.56 79 THR A C 1
ATOM 604 O O . THR A 1 79 ? 6.953 -3.897 9.882 1.00 75.56 79 THR A O 1
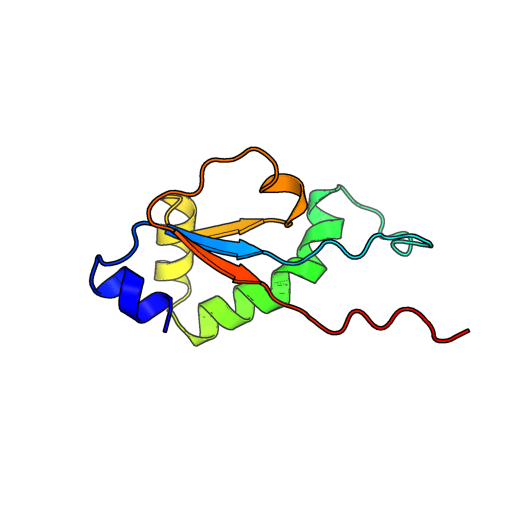ATOM 607 N N . LEU A 1 80 ? 6.528 -5.956 9.089 1.00 75.69 80 LEU A N 1
ATOM 608 C CA . LEU A 1 80 ? 5.172 -5.688 8.611 1.00 75.69 80 LEU A CA 1
ATOM 609 C C . LEU A 1 80 ? 4.132 -6.253 9.595 1.00 75.69 80 LEU A C 1
ATOM 611 O O . LEU A 1 80 ? 3.421 -7.209 9.297 1.00 75.69 80 LEU A O 1
ATOM 615 N N . ASN A 1 81 ? 4.064 -5.668 10.793 1.00 72.9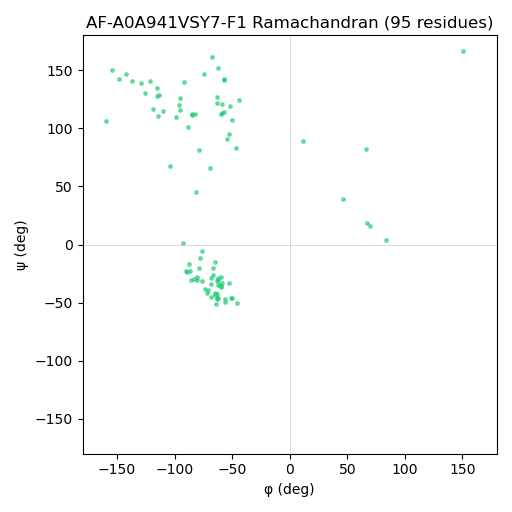4 81 ASN A N 1
ATOM 616 C CA . ASN A 1 81 ? 3.110 -6.078 11.832 1.00 72.94 81 ASN A CA 1
ATOM 617 C C . ASN A 1 81 ? 1.684 -5.601 11.517 1.00 72.94 81 ASN A C 1
ATOM 619 O O . ASN A 1 81 ? 1.509 -4.530 10.932 1.00 72.94 81 ASN A O 1
ATOM 623 N N . ASP A 1 82 ? 0.685 -6.400 11.909 1.00 78.69 82 ASP A N 1
ATOM 624 C CA . ASP A 1 82 ? -0.756 -6.132 11.750 1.00 78.69 82 ASP A CA 1
ATOM 625 C C . ASP A 1 82 ? -1.142 -5.627 10.356 1.00 78.69 82 AS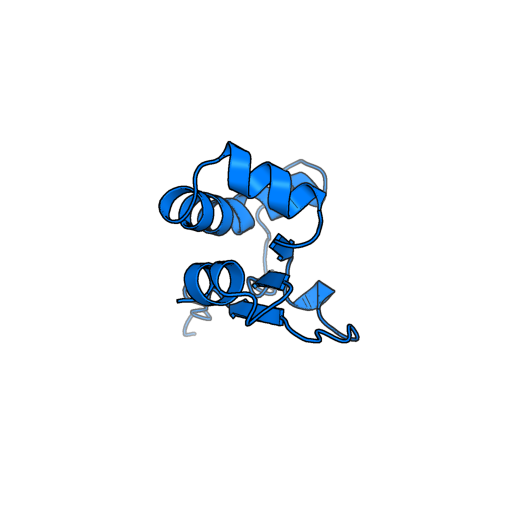P A C 1
ATOM 627 O O . ASP A 1 82 ? -1.963 -4.719 10.193 1.00 78.69 82 ASP A O 1
ATOM 631 N N . SER A 1 83 ? -0.509 -6.198 9.333 1.00 79.38 83 SER A N 1
ATOM 632 C CA . SER A 1 83 ? -0.652 -5.738 7.962 1.00 79.38 83 SER A CA 1
ATOM 633 C C . SER A 1 83 ? -1.180 -6.835 7.050 1.00 79.38 83 SER A C 1
ATOM 635 O O . SER A 1 83 ? -0.824 -8.006 7.162 1.00 79.38 83 SER A O 1
ATOM 637 N N . PHE A 1 84 ? -2.064 -6.440 6.141 1.00 80.50 84 PHE A N 1
ATOM 638 C CA . PHE A 1 84 ? -2.592 -7.297 5.097 1.00 80.50 84 PHE A CA 1
ATOM 639 C C . PHE A 1 84 ? -1.826 -7.019 3.808 1.00 80.50 84 PHE A C 1
ATOM 641 O O . PHE A 1 84 ? -1.980 -5.949 3.220 1.00 80.50 84 PHE A O 1
ATOM 648 N N . ILE A 1 85 ? -1.002 -7.967 3.369 1.00 79.44 85 ILE A N 1
ATOM 649 C CA . ILE A 1 85 ? -0.202 -7.826 2.150 1.00 79.44 85 ILE A CA 1
ATOM 650 C C . ILE A 1 85 ? -0.953 -8.477 0.988 1.00 79.44 85 ILE A C 1
ATOM 652 O O . ILE A 1 85 ? -1.343 -9.641 1.066 1.00 79.44 85 ILE A O 1
ATOM 656 N N . ILE A 1 86 ? -1.161 -7.726 -0.088 1.00 80.38 86 ILE A N 1
ATOM 657 C CA . ILE A 1 86 ? -1.745 -8.197 -1.341 1.00 80.38 86 ILE A CA 1
ATOM 658 C C . ILE A 1 86 ? -0.627 -8.208 -2.377 1.00 80.38 86 ILE A C 1
ATOM 660 O O . ILE A 1 86 ? -0.098 -7.153 -2.725 1.00 80.38 86 ILE A O 1
ATOM 664 N N . LEU A 1 87 ? -0.272 -9.402 -2.845 1.00 76.88 87 LEU A N 1
ATOM 665 C CA . LEU A 1 87 ? 0.686 -9.604 -3.923 1.00 76.88 87 LEU A CA 1
ATOM 666 C C . LEU A 1 87 ? -0.075 -9.750 -5.245 1.00 76.88 87 LEU A C 1
ATOM 668 O O . LEU A 1 87 ? -0.832 -10.705 -5.407 1.00 76.88 87 LEU A O 1
ATOM 672 N N . ASP A 1 88 ? 0.119 -8.818 -6.176 1.00 73.19 88 ASP A N 1
ATOM 673 C CA . ASP A 1 88 ? -0.424 -8.950 -7.533 1.00 73.19 88 ASP A CA 1
ATOM 674 C C . ASP A 1 88 ? 0.566 -9.706 -8.429 1.00 73.19 88 ASP A C 1
ATOM 676 O O . ASP A 1 88 ? 1.558 -9.153 -8.908 1.00 73.19 88 ASP A O 1
ATOM 680 N N . GLU A 1 89 ? 0.307 -10.995 -8.652 1.00 63.44 89 GLU A N 1
ATOM 681 C CA . GLU A 1 89 ? 1.086 -11.869 -9.537 1.00 63.44 89 GLU A CA 1
ATOM 682 C C . GLU A 1 89 ? 0.697 -11.691 -11.014 1.00 63.44 89 GLU A C 1
ATOM 684 O O . GLU A 1 89 ? 0.496 -12.671 -11.733 1.00 63.44 89 GLU A O 1
ATOM 689 N N . GLY A 1 90 ? 0.552 -10.453 -11.497 1.00 56.09 90 GLY A N 1
ATOM 690 C CA . GLY A 1 90 ? 0.261 -10.181 -12.905 1.00 56.09 90 GLY A CA 1
ATOM 691 C C . GLY A 1 90 ? 1.267 -10.881 -13.832 1.00 56.09 90 GLY A C 1
ATOM 692 O O . GLY A 1 90 ? 2.351 -10.357 -14.061 1.00 56.09 90 GLY A O 1
ATOM 693 N N . ARG A 1 91 ? 0.891 -12.080 -14.310 1.00 48.25 91 ARG A N 1
ATOM 694 C CA . ARG A 1 91 ? 1.609 -13.048 -15.163 1.00 48.25 91 ARG A CA 1
ATOM 695 C C . ARG A 1 91 ? 3.109 -12.769 -15.349 1.00 48.25 91 ARG A C 1
ATOM 697 O O . ARG A 1 91 ? 3.524 -12.216 -16.363 1.00 48.25 91 ARG A O 1
ATOM 704 N N . THR A 1 92 ? 3.946 -13.299 -14.465 1.00 46.66 92 THR A N 1
ATOM 705 C CA . THR A 1 92 ? 5.362 -13.548 -14.772 1.00 46.66 92 THR A CA 1
ATOM 706 C C . THR A 1 92 ? 5.473 -14.824 -15.607 1.00 46.66 92 THR A C 1
ATOM 708 O O . THR A 1 92 ? 5.736 -15.908 -15.096 1.00 46.66 92 THR A O 1
ATOM 711 N N . ARG A 1 93 ? 5.248 -14.734 -16.926 1.00 43.12 93 ARG A N 1
ATOM 712 C CA . ARG A 1 93 ? 5.807 -15.760 -17.820 1.00 43.12 93 ARG A CA 1
ATOM 713 C C . ARG A 1 93 ? 7.241 -15.348 -18.148 1.00 43.12 93 ARG A C 1
ATOM 715 O O . ARG A 1 93 ? 7.390 -14.366 -18.873 1.00 43.12 93 ARG A O 1
ATOM 722 N N . PRO A 1 94 ? 8.280 -16.064 -17.680 1.00 49.22 94 PRO A N 1
ATOM 723 C CA . PRO A 1 94 ? 9.548 -16.011 -18.393 1.00 49.22 94 PRO A CA 1
ATOM 724 C C . PRO A 1 94 ? 9.280 -16.462 -19.840 1.00 49.22 94 PRO A C 1
ATOM 726 O O . PRO A 1 94 ? 8.433 -17.346 -20.037 1.00 49.22 94 PRO A O 1
ATOM 729 N N . PRO A 1 95 ? 9.918 -15.861 -20.862 1.00 45.75 95 PRO A N 1
ATOM 730 C CA . PRO A 1 95 ? 9.810 -16.383 -22.213 1.00 45.75 95 PRO A CA 1
ATOM 731 C C . PRO A 1 95 ? 10.295 -17.833 -22.169 1.00 45.75 95 PRO A C 1
ATOM 733 O O . PRO A 1 95 ? 11.443 -18.117 -21.830 1.00 45.75 95 PRO A O 1
ATOM 736 N N . SER A 1 96 ? 9.378 -18.768 -22.419 1.00 47.69 96 SER A N 1
ATOM 737 C CA . SER A 1 96 ? 9.732 -20.151 -22.696 1.00 47.69 96 SER A CA 1
ATOM 738 C C . SER A 1 96 ? 10.618 -20.124 -23.935 1.00 47.69 96 SER A C 1
ATOM 740 O O . SER A 1 96 ? 10.163 -19.701 -24.998 1.00 47.69 96 SER A O 1
ATOM 742 N N . ARG A 1 97 ? 11.878 -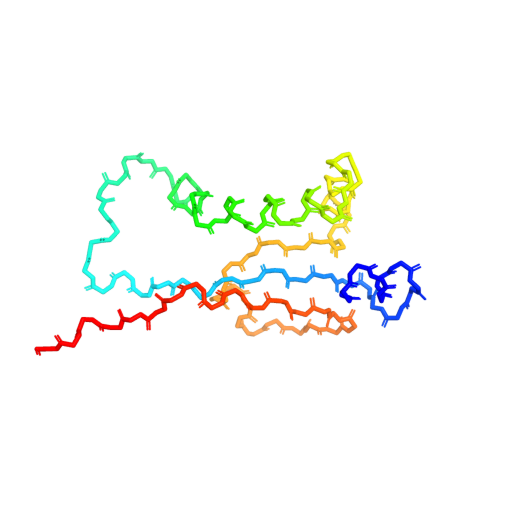20.472 -23.690 1.00 41.88 97 ARG A N 1
ATOM 743 C CA . ARG A 1 97 ? 13.005 -20.604 -24.608 1.00 41.88 97 ARG A CA 1
ATOM 744 C C . ARG A 1 97 ? 12.650 -21.238 -25.950 1.00 41.88 97 ARG A C 1
ATOM 746 O O . ARG A 1 97 ? 11.805 -22.161 -25.947 1.00 41.88 97 ARG A O 1
#